Protein AF-A0A9Q1HKW4-F1 (afdb_monomer)

Structure (mmCIF, N/CA/C/O backbone):
data_AF-A0A9Q1HKW4-F1
#
_entry.id   AF-A0A9Q1HKW4-F1
#
loop_
_atom_site.group_PDB
_atom_site.id
_atom_site.type_symbol
_atom_site.label_atom_id
_atom_site.label_alt_id
_atom_site.label_comp_id
_atom_site.label_asym_id
_atom_site.label_entity_id
_atom_site.label_seq_id
_atom_site.pdbx_PDB_ins_code
_atom_site.Cartn_x
_atom_site.Cartn_y
_atom_site.Cartn_z
_atom_site.occupancy
_atom_site.B_iso_or_equiv
_atom_site.auth_seq_id
_atom_site.auth_comp_id
_atom_site.auth_asym_id
_atom_site.auth_atom_id
_atom_site.pdbx_PDB_model_num
ATOM 1 N N . MET A 1 1 ? -27.063 9.900 2.166 1.00 33.84 1 MET A N 1
ATOM 2 C CA . MET A 1 1 ? -25.990 8.944 1.810 1.00 33.84 1 MET A CA 1
ATOM 3 C C . MET A 1 1 ? -24.642 9.433 2.356 1.00 33.84 1 MET A C 1
ATOM 5 O O . MET A 1 1 ? -23.790 9.835 1.584 1.00 33.84 1 MET A O 1
ATOM 9 N N . VAL A 1 2 ? -24.449 9.474 3.686 1.00 35.69 2 VAL A N 1
ATOM 10 C CA . VAL A 1 2 ? -23.209 10.004 4.318 1.00 35.69 2 VAL A CA 1
ATOM 11 C C . VAL A 1 2 ? -22.825 9.166 5.552 1.00 35.69 2 VAL A C 1
ATOM 13 O O . VAL A 1 2 ? -22.590 9.700 6.627 1.00 35.69 2 VAL A O 1
ATOM 16 N N . ASN A 1 3 ? -22.833 7.832 5.435 1.00 37.25 3 ASN A N 1
ATOM 17 C CA . ASN A 1 3 ? -22.504 6.938 6.561 1.00 37.25 3 ASN A CA 1
ATOM 18 C C . ASN A 1 3 ? -21.417 5.889 6.267 1.00 37.25 3 ASN A C 1
ATOM 20 O O . ASN A 1 3 ? -20.944 5.272 7.212 1.00 37.25 3 ASN A O 1
ATOM 24 N N . HIS A 1 4 ? -20.961 5.704 5.022 1.00 42.22 4 HIS A N 1
ATOM 25 C CA . HIS A 1 4 ? -19.938 4.687 4.714 1.00 42.22 4 HIS A CA 1
ATOM 26 C C . HIS A 1 4 ? -18.487 5.121 4.978 1.00 42.22 4 HIS A C 1
ATOM 28 O O . HIS A 1 4 ? -17.628 4.273 5.145 1.00 42.22 4 HIS A O 1
ATOM 34 N N . VAL A 1 5 ? -18.194 6.417 5.128 1.00 48.12 5 VAL A N 1
ATOM 35 C CA . VAL A 1 5 ? -16.808 6.901 5.345 1.00 48.12 5 VAL A CA 1
ATOM 36 C C . VAL A 1 5 ? -16.386 6.852 6.830 1.00 48.12 5 VAL A C 1
ATOM 38 O O . VAL A 1 5 ? -15.308 7.304 7.204 1.00 48.12 5 VAL A O 1
ATOM 41 N N . ARG A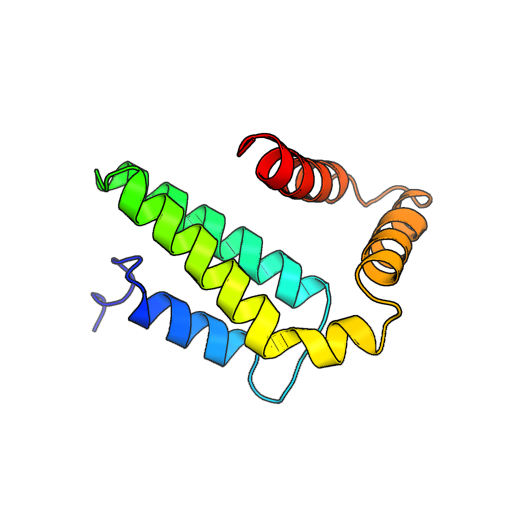 1 6 ? -17.234 6.340 7.735 1.00 55.06 6 ARG A N 1
ATOM 42 C CA . ARG A 1 6 ? -16.952 6.363 9.185 1.00 55.06 6 ARG A CA 1
ATOM 43 C C . ARG A 1 6 ? -16.119 5.186 9.688 1.00 55.06 6 ARG A C 1
ATOM 45 O O . ARG A 1 6 ? -15.609 5.272 10.808 1.00 55.06 6 ARG A O 1
ATOM 52 N N . GLN A 1 7 ? -15.962 4.138 8.889 1.00 61.94 7 GLN A N 1
ATOM 53 C CA . GLN A 1 7 ? -15.405 2.872 9.336 1.00 61.94 7 GLN A CA 1
ATOM 54 C C . GLN A 1 7 ? -14.159 2.525 8.515 1.00 61.94 7 GLN A C 1
ATOM 56 O O . GLN A 1 7 ? -14.169 2.573 7.291 1.00 61.94 7 GLN A O 1
ATOM 61 N N . CYS A 1 8 ? -13.060 2.225 9.205 1.00 73.25 8 CYS A N 1
ATOM 62 C CA . CYS A 1 8 ? -11.837 1.706 8.597 1.00 73.25 8 CYS A CA 1
ATOM 63 C C . CYS A 1 8 ? -11.876 0.173 8.615 1.00 73.25 8 CYS A C 1
ATOM 65 O O . CYS A 1 8 ? -11.031 -0.461 9.244 1.00 73.25 8 CYS A O 1
ATOM 67 N N . ASP A 1 9 ? -12.914 -0.403 8.006 1.00 82.44 9 ASP A N 1
ATOM 68 C CA . ASP A 1 9 ? -12.990 -1.843 7.757 1.00 82.44 9 ASP A CA 1
ATOM 69 C C . ASP A 1 9 ? -12.183 -2.241 6.514 1.00 82.44 9 ASP A C 1
ATOM 71 O O . ASP A 1 9 ? -11.800 -1.406 5.688 1.00 82.44 9 ASP A O 1
ATOM 75 N N . LYS A 1 10 ? -11.871 -3.535 6.424 1.00 84.69 10 LYS A N 1
ATOM 76 C CA . LYS A 1 10 ? -10.964 -4.090 5.419 1.00 84.69 10 LYS A CA 1
ATOM 77 C C . LYS A 1 10 ? -11.510 -3.895 4.006 1.00 84.69 10 LYS A C 1
ATOM 79 O O . LYS A 1 10 ? -10.748 -3.571 3.101 1.00 84.69 10 LYS A O 1
ATOM 84 N N . GLU A 1 11 ? -12.816 -4.050 3.823 1.00 88.88 11 GLU A N 1
ATOM 85 C CA . GLU A 1 11 ? -13.503 -3.944 2.539 1.00 88.88 11 GLU A CA 1
ATOM 86 C C . GLU A 1 11 ? -13.448 -2.515 1.991 1.00 88.88 11 GLU A C 1
ATOM 88 O O . GLU A 1 11 ? -13.065 -2.304 0.839 1.00 88.88 11 GLU A O 1
ATOM 93 N N . THR A 1 12 ? -13.757 -1.522 2.828 1.00 89.00 12 THR A N 1
ATOM 94 C CA . THR A 1 12 ? -13.704 -0.100 2.456 1.00 89.00 12 THR A CA 1
ATOM 95 C C . THR A 1 12 ? -12.279 0.331 2.122 1.00 89.00 12 THR A C 1
ATOM 97 O O . THR A 1 12 ? -12.044 1.076 1.164 1.00 89.00 12 THR A O 1
ATOM 100 N N . ILE A 1 13 ? -11.308 -0.163 2.891 1.00 90.12 13 ILE A N 1
ATOM 101 C CA . ILE A 1 13 ? -9.894 0.099 2.636 1.00 90.12 13 ILE A CA 1
ATOM 102 C C . ILE A 1 13 ? -9.479 -0.536 1.315 1.00 90.12 13 ILE A C 1
ATOM 104 O O . ILE A 1 13 ? -8.915 0.165 0.481 1.00 90.12 13 ILE A O 1
ATOM 108 N N . LYS A 1 14 ? -9.812 -1.809 1.077 1.00 92.06 14 LYS A N 1
ATOM 109 C CA . LYS A 1 14 ? -9.505 -2.480 -0.188 1.00 92.06 14 LYS A CA 1
ATOM 110 C C . LYS A 1 14 ? -10.087 -1.721 -1.379 1.00 92.06 14 LYS A C 1
ATOM 112 O O . LYS A 1 14 ? -9.347 -1.442 -2.309 1.00 92.06 14 LYS A O 1
ATOM 117 N N . ALA A 1 15 ? -11.362 -1.335 -1.332 1.00 91.25 15 ALA A N 1
ATOM 118 C CA . ALA A 1 15 ? -11.996 -0.588 -2.419 1.00 91.25 15 ALA A CA 1
ATOM 119 C C . ALA A 1 15 ? -11.299 0.759 -2.684 1.00 91.25 15 ALA A C 1
ATOM 121 O O . ALA A 1 15 ? -11.141 1.170 -3.831 1.00 91.25 15 ALA A O 1
ATOM 122 N N . THR A 1 16 ? -10.839 1.432 -1.624 1.00 91.56 16 THR A N 1
ATOM 123 C CA . THR A 1 16 ? -10.061 2.673 -1.752 1.00 91.56 16 THR A CA 1
ATOM 124 C C . THR A 1 16 ? -8.707 2.413 -2.411 1.00 91.56 16 THR A C 1
ATOM 126 O O . THR A 1 16 ? -8.307 3.168 -3.293 1.00 91.56 16 THR A O 1
ATOM 129 N N . LEU A 1 17 ? -8.009 1.346 -2.011 1.00 91.81 17 LEU A N 1
ATOM 130 C CA . LEU A 1 17 ? -6.740 0.964 -2.628 1.00 91.81 17 LEU A CA 1
ATOM 131 C C . LEU A 1 17 ? -6.939 0.553 -4.092 1.00 91.81 17 LEU A C 1
ATOM 133 O O . LEU A 1 17 ? -6.197 1.022 -4.945 1.00 91.81 17 LEU A O 1
ATOM 137 N N . ASP A 1 18 ? -7.961 -0.242 -4.409 1.00 92.44 18 ASP A N 1
ATOM 138 C CA . ASP A 1 18 ? -8.277 -0.638 -5.785 1.00 92.44 18 ASP A CA 1
ATOM 139 C C . ASP A 1 18 ? -8.449 0.607 -6.679 1.00 92.44 18 ASP A C 1
ATOM 141 O O . ASP A 1 18 ? -7.863 0.663 -7.757 1.00 92.44 18 ASP A O 1
ATOM 145 N N . ALA A 1 19 ? -9.152 1.639 -6.192 1.00 90.69 19 ALA A N 1
ATOM 146 C CA . ALA A 1 19 ? -9.317 2.914 -6.895 1.00 90.69 19 ALA A CA 1
ATOM 147 C C . ALA A 1 19 ? -8.010 3.724 -7.018 1.00 90.69 19 ALA A C 1
ATOM 149 O O . ALA A 1 19 ? -7.776 4.385 -8.025 1.00 90.69 19 ALA A O 1
ATOM 150 N N . MET A 1 20 ? -7.123 3.679 -6.017 1.00 89.44 20 MET A N 1
ATOM 151 C CA . MET A 1 20 ? -5.814 4.350 -6.089 1.00 89.44 20 MET A CA 1
ATOM 152 C C . MET A 1 20 ? -4.888 3.748 -7.153 1.00 89.44 20 MET A C 1
ATOM 154 O O . MET A 1 20 ? -4.020 4.452 -7.666 1.00 89.44 20 MET A O 1
ATOM 158 N N . PHE A 1 21 ? -5.060 2.461 -7.454 1.00 89.44 21 PHE A N 1
ATOM 159 C CA . PHE A 1 21 ? -4.277 1.714 -8.441 1.00 89.44 21 PHE A CA 1
ATOM 160 C C . PHE A 1 21 ? -5.086 1.393 -9.711 1.00 89.44 21 PHE A C 1
ATOM 162 O O . PHE A 1 21 ? -4.708 0.503 -10.485 1.00 89.44 21 PHE A O 1
ATOM 169 N N . GLU A 1 22 ? -6.198 2.099 -9.924 1.00 85.94 22 GLU A N 1
ATOM 170 C CA . GLU A 1 22 ? -6.981 2.024 -11.154 1.00 85.94 22 GLU A CA 1
ATOM 171 C C . GLU A 1 22 ? -6.115 2.463 -12.352 1.00 85.94 22 GLU A C 1
ATOM 173 O O . GLU A 1 22 ? -5.131 3.195 -12.207 1.00 85.94 22 GLU A O 1
ATOM 178 N N . ASP A 1 23 ? -6.404 1.918 -13.534 1.00 81.38 23 ASP A N 1
ATOM 179 C CA . ASP A 1 23 ? -5.657 2.152 -14.782 1.00 81.38 23 ASP A CA 1
ATOM 180 C C . ASP A 1 23 ? -4.164 1.762 -14.774 1.00 81.38 23 ASP A C 1
ATOM 182 O O . ASP A 1 23 ? -3.424 2.076 -15.707 1.00 81.38 23 ASP A O 1
ATOM 186 N N . GLY A 1 24 ? -3.694 1.042 -13.747 1.00 76.38 24 GLY A N 1
ATOM 187 C CA . GLY A 1 24 ? -2.290 0.628 -13.653 1.00 76.38 24 GLY A CA 1
ATOM 188 C C . GLY A 1 24 ? -1.335 1.796 -13.398 1.00 76.38 24 GLY A C 1
ATOM 189 O O . GLY A 1 24 ? -0.153 1.728 -13.747 1.00 76.38 24 GLY A O 1
ATOM 190 N N . LEU A 1 25 ? -1.835 2.876 -12.792 1.00 81.19 25 LEU A N 1
ATOM 191 C CA . LEU A 1 25 ? -1.030 4.021 -12.382 1.00 81.19 25 LEU A CA 1
ATOM 192 C C . LEU A 1 25 ? -0.176 3.658 -11.162 1.00 81.19 25 LEU A C 1
ATOM 194 O O . LEU A 1 25 ? -0.511 3.942 -10.016 1.00 81.19 25 LEU A O 1
ATOM 198 N N . TYR A 1 26 ? 0.969 3.032 -11.415 1.00 90.38 26 TYR A N 1
ATOM 199 C CA . TYR A 1 26 ? 1.949 2.719 -10.383 1.00 90.38 26 TYR A CA 1
ATOM 200 C C . TYR A 1 26 ? 3.018 3.808 -10.305 1.00 90.38 26 TYR A C 1
ATOM 202 O O . TYR A 1 26 ? 3.681 4.158 -11.284 1.00 90.38 26 TYR A O 1
ATOM 210 N N . SER A 1 27 ? 3.200 4.355 -9.107 1.00 90.44 27 SER A N 1
ATOM 211 C CA . SER A 1 27 ? 4.300 5.261 -8.795 1.00 90.44 27 SER A CA 1
ATOM 212 C C . SER A 1 27 ? 4.696 5.117 -7.336 1.00 90.44 27 SER A C 1
ATOM 214 O O . SER A 1 27 ? 3.864 4.801 -6.481 1.00 90.44 27 SER A O 1
ATOM 216 N N . TRP A 1 28 ? 5.947 5.451 -7.021 1.00 90.69 28 TRP A N 1
ATOM 217 C CA . TRP A 1 28 ? 6.385 5.489 -5.631 1.00 90.69 28 TRP A CA 1
ATOM 218 C C . TRP A 1 28 ? 5.549 6.447 -4.779 1.00 90.69 28 TRP A C 1
ATOM 220 O O . TRP A 1 28 ? 5.329 6.185 -3.602 1.00 90.69 28 TRP A O 1
ATOM 230 N N . GLY A 1 29 ? 5.037 7.532 -5.371 1.00 89.88 29 GLY A N 1
ATOM 231 C CA . GLY A 1 29 ? 4.128 8.453 -4.693 1.00 89.88 29 GLY A CA 1
ATOM 232 C C . GLY A 1 29 ? 2.834 7.772 -4.244 1.00 89.88 29 GLY A C 1
ATOM 233 O O . GLY A 1 29 ? 2.435 7.938 -3.096 1.00 89.88 29 GLY A O 1
ATOM 234 N N . ILE A 1 30 ? 2.212 6.963 -5.105 1.00 90.88 30 ILE A N 1
ATOM 235 C CA . ILE A 1 30 ? 0.968 6.239 -4.787 1.00 90.88 30 ILE A CA 1
ATOM 236 C C . ILE A 1 30 ? 1.222 5.129 -3.754 1.00 90.88 30 ILE A C 1
ATOM 238 O O . ILE A 1 30 ? 0.440 4.978 -2.813 1.00 90.88 30 ILE A O 1
ATOM 242 N N . ILE A 1 31 ? 2.351 4.418 -3.854 1.00 92.25 31 ILE A N 1
ATOM 243 C CA . ILE A 1 31 ? 2.766 3.418 -2.854 1.00 92.25 31 ILE A CA 1
ATOM 244 C C . ILE A 1 31 ? 2.976 4.083 -1.481 1.00 92.25 31 ILE A C 1
ATOM 246 O O . ILE A 1 31 ? 2.456 3.612 -0.473 1.00 92.25 31 ILE A O 1
ATOM 250 N N . VAL A 1 32 ? 3.655 5.232 -1.415 1.00 90.75 32 VAL A N 1
ATOM 251 C CA . VAL A 1 32 ? 3.813 5.987 -0.157 1.00 90.75 32 VAL A CA 1
ATOM 252 C C . VAL A 1 32 ? 2.466 6.484 0.370 1.00 90.75 32 VAL A C 1
ATOM 254 O O . VAL A 1 32 ? 2.181 6.342 1.560 1.00 90.75 32 VAL A O 1
ATOM 257 N N . MET A 1 33 ? 1.617 7.041 -0.498 1.00 89.88 33 MET A N 1
ATOM 258 C CA . MET A 1 33 ? 0.278 7.501 -0.121 1.00 89.88 33 MET A CA 1
ATOM 259 C C . MET A 1 33 ? -0.581 6.368 0.440 1.00 89.88 33 MET A C 1
ATOM 261 O O . MET A 1 33 ? -1.337 6.607 1.379 1.00 89.88 33 MET A O 1
ATOM 265 N N . THR A 1 34 ? -0.411 5.143 -0.060 1.00 91.44 34 THR A N 1
ATOM 266 C CA . THR A 1 34 ? -1.059 3.938 0.469 1.00 91.44 34 THR A CA 1
ATOM 267 C C . THR A 1 34 ? -0.684 3.725 1.937 1.00 91.44 34 THR A C 1
ATOM 269 O O . THR A 1 34 ? -1.562 3.717 2.799 1.00 91.44 34 THR A O 1
ATOM 272 N N . TYR A 1 35 ? 0.608 3.684 2.280 1.00 90.62 35 TYR A N 1
ATOM 273 C CA . TYR A 1 35 ? 1.033 3.538 3.681 1.00 90.62 35 TYR A CA 1
ATOM 274 C C . TYR A 1 35 ? 0.595 4.712 4.575 1.00 90.62 35 TYR A C 1
ATOM 276 O O . TYR A 1 35 ? 0.217 4.513 5.733 1.00 90.62 35 TYR A O 1
ATOM 284 N N . VAL A 1 36 ? 0.597 5.944 4.053 1.00 89.50 36 VAL A N 1
ATOM 285 C CA . VAL A 1 36 ? 0.110 7.128 4.785 1.00 89.50 36 VAL A CA 1
ATOM 286 C C . VAL A 1 36 ? -1.391 7.030 5.068 1.00 89.50 36 VAL A C 1
ATOM 288 O O . VAL A 1 36 ? -1.822 7.318 6.189 1.00 89.50 36 VAL A O 1
ATOM 291 N N . PHE A 1 37 ? -2.181 6.610 4.081 1.00 89.25 37 PHE A N 1
ATOM 292 C CA . PHE A 1 37 ? -3.616 6.393 4.221 1.00 89.25 37 PHE A CA 1
ATOM 293 C C . PHE A 1 37 ? -3.905 5.325 5.279 1.00 89.25 37 PHE A C 1
ATOM 295 O O . PHE A 1 37 ? -4.649 5.585 6.225 1.00 89.25 37 PHE A O 1
ATOM 302 N N . ILE A 1 38 ? -3.222 4.180 5.217 1.00 90.38 38 ILE A N 1
ATOM 303 C CA . ILE A 1 38 ? -3.400 3.108 6.202 1.00 90.38 38 ILE A CA 1
ATOM 304 C C . ILE A 1 38 ? -3.008 3.543 7.609 1.00 90.38 38 ILE A C 1
ATOM 306 O O . ILE A 1 38 ? -3.710 3.224 8.567 1.00 90.38 38 ILE A O 1
ATOM 310 N N . ARG A 1 39 ? -1.957 4.352 7.765 1.00 89.00 39 ARG A N 1
ATOM 311 C CA . ARG A 1 39 ? -1.622 4.944 9.066 1.00 89.00 39 ARG A CA 1
ATOM 312 C C . ARG A 1 39 ? -2.766 5.802 9.615 1.00 89.00 39 ARG A C 1
ATOM 314 O O . ARG A 1 39 ? -3.032 5.756 10.818 1.00 89.00 39 ARG A O 1
ATOM 321 N N . LYS A 1 40 ? -3.443 6.584 8.767 1.00 89.88 40 LYS A N 1
ATOM 322 C CA . LYS A 1 40 ? -4.619 7.373 9.174 1.00 89.88 40 LYS A CA 1
ATOM 323 C C . LYS A 1 40 ? -5.792 6.474 9.558 1.00 89.88 40 LYS A C 1
ATOM 325 O O . LYS A 1 40 ? -6.426 6.743 10.577 1.00 89.88 40 LYS A O 1
ATOM 330 N N . CYS A 1 41 ? -6.020 5.389 8.822 1.00 88.38 41 CYS A N 1
ATOM 331 C CA . CYS A 1 41 ? -7.018 4.381 9.171 1.00 88.38 41 CYS A CA 1
ATOM 332 C C . CYS A 1 41 ? -6.714 3.714 10.519 1.00 88.38 41 CYS A C 1
ATOM 334 O O . CYS A 1 41 ? -7.572 3.674 11.395 1.00 88.38 41 CYS A O 1
ATOM 336 N N . ALA A 1 42 ? -5.474 3.280 10.740 1.00 87.44 42 ALA A N 1
ATOM 337 C CA . ALA A 1 42 ? -5.027 2.694 11.999 1.00 87.44 42 ALA A CA 1
ATOM 338 C C . ALA A 1 42 ? -5.192 3.663 13.182 1.00 87.44 42 ALA A C 1
ATOM 340 O O . ALA A 1 42 ? -5.664 3.267 14.248 1.00 87.44 42 ALA A O 1
ATOM 341 N N . GLN A 1 43 ? -4.842 4.941 13.000 1.00 87.12 43 GLN A N 1
ATOM 342 C CA . GLN A 1 43 ? -5.053 5.974 14.016 1.00 87.12 43 GLN A CA 1
ATOM 343 C C . GLN A 1 43 ? -6.546 6.132 14.343 1.00 87.12 43 GLN A C 1
ATOM 345 O O . GLN A 1 43 ? -6.922 6.127 15.513 1.00 87.12 43 GLN A O 1
ATOM 350 N N . ARG A 1 44 ? -7.399 6.210 13.317 1.00 86.56 44 ARG A N 1
ATOM 351 C CA . ARG A 1 44 ? -8.855 6.305 13.472 1.00 86.56 44 ARG A CA 1
ATOM 352 C C . ARG A 1 44 ? -9.426 5.094 14.216 1.00 86.56 44 ARG A C 1
ATOM 354 O O . ARG A 1 44 ? -10.238 5.266 15.118 1.00 86.56 44 ARG A O 1
ATOM 361 N N . SER A 1 45 ? -8.982 3.885 13.876 1.00 86.25 45 SER A N 1
ATOM 362 C CA . SER A 1 45 ? -9.395 2.646 14.543 1.00 86.25 45 SER A CA 1
ATOM 363 C C . SER A 1 45 ? -9.015 2.645 16.026 1.00 86.25 45 SER A C 1
ATOM 365 O O . SER A 1 45 ? -9.841 2.279 16.861 1.00 86.25 45 SER A O 1
ATOM 367 N N . ARG A 1 46 ? -7.818 3.138 16.381 1.00 86.44 46 ARG A N 1
ATOM 368 C CA . ARG A 1 46 ? -7.406 3.326 17.788 1.00 86.44 46 ARG A CA 1
ATOM 369 C C . ARG A 1 46 ? -8.322 4.292 18.533 1.00 86.44 46 ARG A C 1
ATOM 371 O O . ARG A 1 46 ? -8.764 3.984 19.632 1.00 86.44 46 ARG A O 1
ATOM 378 N N . GLU A 1 47 ? -8.633 5.439 17.931 1.00 88.19 47 GLU A N 1
ATOM 379 C CA . GLU A 1 47 ? -9.547 6.439 18.509 1.00 88.19 47 GLU A CA 1
ATOM 380 C C . GLU A 1 47 ? -10.969 5.885 18.714 1.00 88.19 47 GLU A C 1
ATOM 382 O O . GLU A 1 47 ? -11.691 6.343 19.595 1.00 88.19 47 GLU A O 1
ATOM 387 N N . GLN A 1 48 ? -11.367 4.885 17.921 1.00 86.94 48 GLN A N 1
ATOM 388 C CA . GLN A 1 48 ? -12.641 4.168 18.041 1.00 86.94 48 GLN A CA 1
ATOM 389 C C . GLN A 1 48 ? -12.589 2.982 19.021 1.00 86.94 48 GLN A C 1
ATOM 391 O O . GLN A 1 48 ? -13.571 2.251 19.141 1.00 86.94 48 GLN A O 1
ATOM 396 N N . GLY A 1 49 ? -11.465 2.773 19.716 1.00 88.12 49 GLY A N 1
ATOM 397 C CA . GLY A 1 49 ? -11.306 1.704 20.701 1.00 88.12 49 GLY A CA 1
ATOM 398 C C . GLY A 1 49 ? -11.090 0.313 20.101 1.00 88.12 49 GLY A C 1
ATOM 399 O O . GLY A 1 49 ? -11.333 -0.679 20.784 1.00 88.12 49 GLY A O 1
ATOM 400 N N . LYS A 1 50 ? -10.657 0.215 18.836 1.00 86.81 50 LYS A N 1
ATOM 401 C CA . LYS A 1 50 ? -10.227 -1.065 18.258 1.00 86.81 50 LYS A CA 1
ATOM 402 C C . LYS A 1 50 ? -8.959 -1.556 18.951 1.00 86.81 50 LYS A C 1
ATOM 404 O O . LYS A 1 50 ? -8.096 -0.763 19.333 1.00 86.81 50 LYS A O 1
ATOM 409 N N . ASP A 1 51 ? -8.866 -2.868 19.105 1.00 88.12 51 ASP A N 1
ATOM 410 C CA . ASP A 1 51 ? -7.739 -3.524 19.743 1.00 88.12 51 ASP A CA 1
ATOM 411 C C . ASP A 1 51 ? -6.493 -3.525 18.847 1.00 88.12 51 ASP A C 1
ATOM 413 O O . ASP A 1 51 ? -6.539 -3.252 17.643 1.00 88.12 51 ASP A O 1
ATOM 417 N N . LYS A 1 52 ? -5.346 -3.804 19.472 1.00 88.25 52 LYS A N 1
ATOM 418 C CA . LYS A 1 52 ? -4.037 -3.809 18.810 1.00 88.25 52 LYS A CA 1
ATOM 419 C C . LYS A 1 52 ? -3.987 -4.816 17.660 1.00 88.25 52 LYS A C 1
ATOM 421 O O . LYS A 1 52 ? -3.437 -4.480 16.617 1.00 88.25 52 LYS A O 1
ATOM 426 N N . ASP A 1 53 ? -4.608 -5.980 17.837 1.00 88.69 53 ASP A N 1
ATOM 427 C CA . ASP A 1 53 ? -4.640 -7.056 16.846 1.00 88.69 53 ASP A CA 1
ATOM 428 C C . ASP A 1 53 ? -5.351 -6.616 15.559 1.00 88.69 53 ASP A C 1
ATOM 430 O O . ASP A 1 53 ? -4.780 -6.719 14.478 1.00 88.69 53 ASP A O 1
ATOM 434 N N . THR A 1 54 ? -6.519 -5.965 15.657 1.00 84.31 54 THR A N 1
ATOM 435 C CA . THR A 1 54 ? -7.200 -5.385 14.481 1.00 84.31 54 THR A CA 1
ATOM 436 C C . THR A 1 54 ? -6.300 -4.405 13.713 1.00 84.31 54 THR A C 1
ATOM 438 O O . THR A 1 54 ? -6.340 -4.325 12.485 1.00 84.31 54 THR A O 1
ATOM 441 N N . ILE A 1 55 ? -5.486 -3.622 14.423 1.00 87.25 55 ILE A N 1
ATOM 442 C CA . ILE A 1 55 ? -4.584 -2.643 13.802 1.00 87.25 55 ILE A CA 1
ATOM 443 C C . ILE A 1 55 ? -3.382 -3.332 13.144 1.00 87.25 55 ILE A C 1
ATOM 445 O O . ILE A 1 55 ? -2.923 -2.877 12.096 1.00 87.25 55 ILE A O 1
ATOM 449 N N . GLU A 1 56 ? -2.879 -4.412 13.736 1.00 87.75 56 GLU A N 1
ATOM 450 C CA . GLU A 1 56 ? -1.808 -5.235 13.168 1.00 87.75 56 GLU A CA 1
ATOM 451 C C . GLU A 1 56 ? -2.286 -5.973 11.915 1.00 87.75 56 GLU A C 1
ATOM 453 O O . GLU A 1 56 ? -1.622 -5.893 10.883 1.00 87.75 56 GLU A O 1
ATOM 458 N N . GLN A 1 57 ? -3.489 -6.554 11.941 1.00 88.12 57 GLN A N 1
ATOM 459 C CA . GLN A 1 57 ? -4.125 -7.154 10.764 1.00 88.12 57 GLN A CA 1
ATOM 460 C C . GLN A 1 57 ? -4.282 -6.151 9.615 1.00 88.12 57 GLN A C 1
ATOM 462 O O . GLN A 1 57 ? -4.142 -6.510 8.447 1.00 88.12 57 GLN A O 1
ATOM 467 N N . LEU A 1 58 ? -4.543 -4.877 9.925 1.00 87.31 58 LEU A N 1
ATOM 468 C CA . LEU A 1 58 ? -4.621 -3.833 8.908 1.00 87.31 58 LEU A CA 1
ATOM 469 C C . LEU A 1 58 ? -3.250 -3.522 8.280 1.00 87.31 58 LEU A C 1
ATOM 471 O O . LEU A 1 58 ? -3.157 -3.312 7.070 1.00 87.31 58 LEU A O 1
ATOM 475 N N . ALA A 1 59 ? -2.192 -3.483 9.092 1.00 86.75 59 ALA A N 1
ATOM 476 C CA . ALA A 1 59 ? -0.828 -3.293 8.602 1.00 86.75 59 ALA A CA 1
ATOM 477 C C . ALA A 1 59 ? -0.366 -4.483 7.745 1.00 86.75 59 ALA A C 1
ATOM 479 O O . ALA A 1 59 ? 0.241 -4.284 6.695 1.00 86.75 59 ALA A O 1
ATOM 480 N N . GLN A 1 60 ? -0.704 -5.704 8.162 1.00 89.75 60 GLN A N 1
ATOM 481 C CA . GLN A 1 60 ? -0.448 -6.915 7.389 1.00 89.75 60 GLN A CA 1
ATOM 482 C C . GLN A 1 60 ? -1.193 -6.881 6.052 1.00 89.75 60 GLN A C 1
ATOM 484 O O . GLN A 1 60 ? -0.572 -7.039 5.005 1.00 89.75 60 GLN A O 1
ATOM 489 N N . PHE A 1 61 ? -2.493 -6.577 6.075 1.00 91.88 61 PHE A N 1
ATOM 490 C CA . PHE A 1 61 ? -3.313 -6.499 4.869 1.00 91.88 61 PHE A CA 1
ATOM 491 C C . PHE A 1 61 ? -2.744 -5.532 3.822 1.00 91.88 61 PHE A C 1
ATOM 493 O O . PHE A 1 61 ? -2.732 -5.857 2.639 1.00 91.88 61 PHE A O 1
ATOM 500 N N . VAL A 1 62 ? -2.263 -4.348 4.222 1.00 91.25 62 VAL A N 1
ATOM 501 C CA . VAL A 1 62 ? -1.661 -3.425 3.245 1.00 91.25 62 VAL A CA 1
ATOM 502 C C . VAL A 1 62 ? -0.317 -3.924 2.723 1.00 91.25 62 VAL A C 1
ATOM 504 O O . VAL A 1 62 ? -0.007 -3.687 1.558 1.00 91.25 62 VAL A O 1
ATOM 507 N N . GLY A 1 63 ? 0.473 -4.606 3.557 1.00 89.81 63 GLY A N 1
ATOM 508 C CA . GLY A 1 63 ? 1.718 -5.238 3.127 1.00 89.81 63 GLY A CA 1
ATOM 509 C C . GLY A 1 63 ? 1.458 -6.245 2.013 1.00 89.81 63 GLY A C 1
ATOM 510 O O . GLY A 1 63 ? 2.008 -6.092 0.926 1.00 89.81 63 GLY A O 1
ATOM 511 N N . GLU A 1 64 ? 0.535 -7.176 2.260 1.00 92.44 64 GLU A N 1
ATOM 512 C CA . GLU A 1 64 ? 0.088 -8.184 1.290 1.00 92.44 64 GLU A CA 1
ATOM 513 C C . GLU A 1 64 ? -0.493 -7.532 0.028 1.00 92.44 64 GLU A C 1
ATOM 515 O O . GLU A 1 64 ? -0.145 -7.906 -1.084 1.00 92.44 64 GLU A O 1
ATOM 520 N N . TYR A 1 65 ? -1.316 -6.487 0.171 1.00 92.56 65 TYR A N 1
ATOM 521 C CA . TYR A 1 65 ? -1.884 -5.784 -0.982 1.00 92.56 65 TYR A CA 1
ATOM 522 C C . TYR A 1 65 ? -0.802 -5.160 -1.878 1.00 92.56 65 TYR A C 1
ATOM 524 O O . TYR A 1 65 ? -0.879 -5.247 -3.104 1.00 92.56 65 TYR A O 1
ATOM 532 N N . VAL A 1 66 ? 0.197 -4.493 -1.288 1.00 92.31 66 VAL A N 1
ATOM 533 C CA . VAL A 1 66 ? 1.296 -3.879 -2.051 1.00 92.31 66 VAL A CA 1
ATOM 534 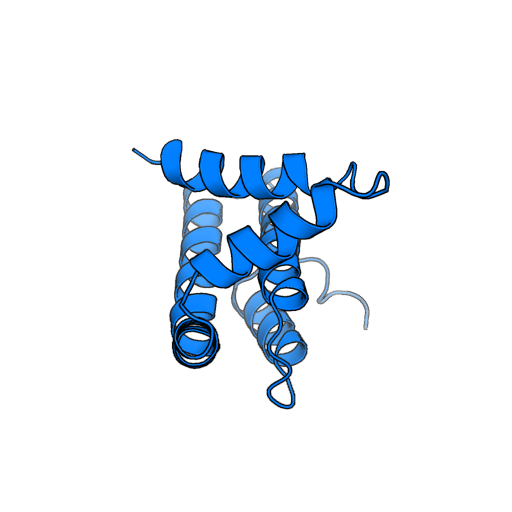C C . VAL A 1 66 ? 2.180 -4.954 -2.678 1.00 92.31 66 VAL A C 1
ATOM 536 O O . VAL A 1 66 ? 2.584 -4.789 -3.827 1.00 92.31 66 VAL A O 1
ATOM 539 N N . GLU A 1 67 ? 2.447 -6.049 -1.971 1.00 90.12 67 GLU A N 1
ATOM 540 C CA . GLU A 1 67 ? 3.169 -7.201 -2.511 1.00 90.12 67 GLU A CA 1
ATOM 541 C C . GLU A 1 67 ? 2.428 -7.788 -3.723 1.00 90.12 67 GLU A C 1
ATOM 543 O O . GLU A 1 67 ? 2.965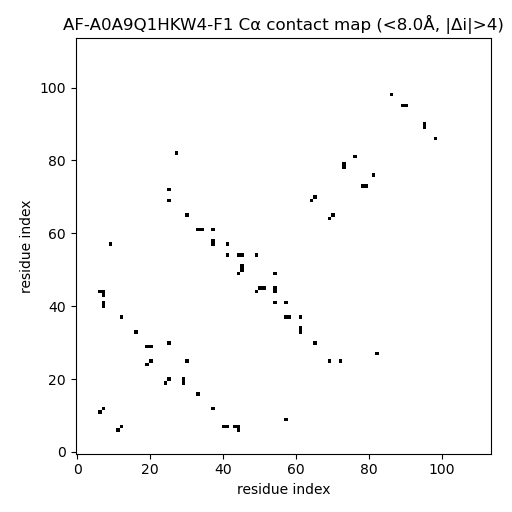 -7.794 -4.830 1.00 90.12 67 GLU A O 1
ATOM 548 N N . ASP A 1 68 ? 1.158 -8.151 -3.582 1.00 92.12 68 ASP A N 1
ATOM 549 C CA . ASP A 1 68 ? 0.375 -8.756 -4.664 1.00 92.12 68 ASP A CA 1
ATOM 550 C C . ASP A 1 68 ? 0.217 -7.821 -5.870 1.00 92.12 68 ASP A C 1
ATOM 552 O O . ASP A 1 68 ? 0.270 -8.247 -7.027 1.00 92.12 68 ASP A O 1
ATOM 556 N N . ARG A 1 69 ? -0.008 -6.526 -5.617 1.00 90.81 69 ARG A N 1
ATOM 557 C CA . ARG A 1 69 ? -0.399 -5.575 -6.664 1.00 90.81 69 ARG A CA 1
ATOM 558 C C . ARG A 1 69 ? 0.776 -4.838 -7.296 1.00 90.81 69 ARG A C 1
ATOM 560 O O . ARG A 1 69 ? 0.695 -4.489 -8.472 1.00 90.81 69 ARG A O 1
ATOM 567 N N . CYS A 1 70 ? 1.837 -4.565 -6.539 1.00 91.81 70 CYS A N 1
ATOM 568 C CA . CYS A 1 70 ? 2.924 -3.680 -6.967 1.00 91.81 70 CYS A CA 1
ATOM 569 C C . CYS A 1 70 ? 4.257 -4.401 -7.202 1.00 91.81 70 CYS A C 1
ATOM 571 O O . CYS A 1 70 ? 5.138 -3.776 -7.790 1.00 91.81 70 CYS A O 1
ATOM 573 N N . THR A 1 71 ? 4.429 -5.671 -6.803 1.00 91.38 71 THR A N 1
ATOM 574 C CA . THR A 1 71 ? 5.729 -6.372 -6.905 1.00 91.38 71 THR A CA 1
ATOM 575 C C . THR A 1 71 ? 6.318 -6.317 -8.308 1.00 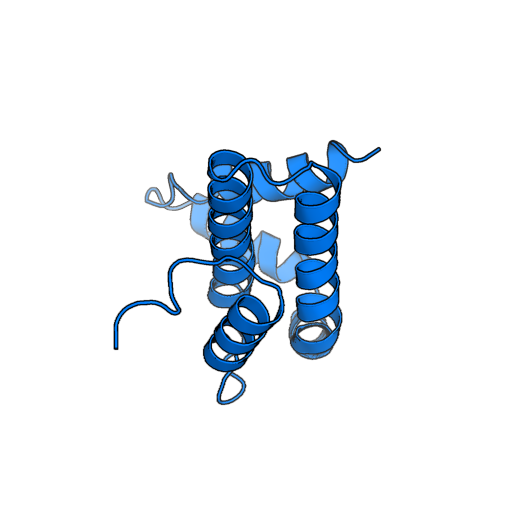91.38 71 THR A C 1
ATOM 577 O O . THR A 1 71 ? 7.450 -5.871 -8.468 1.00 91.38 71 THR A O 1
ATOM 580 N N . GLN A 1 72 ? 5.536 -6.638 -9.343 1.00 93.00 72 GLN A N 1
ATOM 581 C CA . GLN A 1 72 ? 6.029 -6.597 -10.723 1.00 93.00 72 GLN A CA 1
ATOM 582 C C . GLN A 1 72 ? 6.542 -5.201 -11.119 1.00 93.00 72 GLN A C 1
ATOM 584 O O . GLN A 1 72 ? 7.574 -5.074 -11.775 1.00 93.00 72 GLN A O 1
ATOM 589 N N . TRP A 1 73 ? 5.832 -4.141 -10.725 1.00 93.88 73 TRP A N 1
ATOM 590 C CA . TRP A 1 73 ? 6.245 -2.769 -11.021 1.00 93.88 73 TRP A CA 1
ATOM 591 C C . TRP A 1 73 ? 7.487 -2.353 -10.220 1.00 93.88 73 TRP A C 1
ATOM 593 O O . TRP A 1 73 ? 8.355 -1.660 -10.746 1.00 93.88 73 TRP A O 1
ATOM 603 N N . ILE A 1 74 ? 7.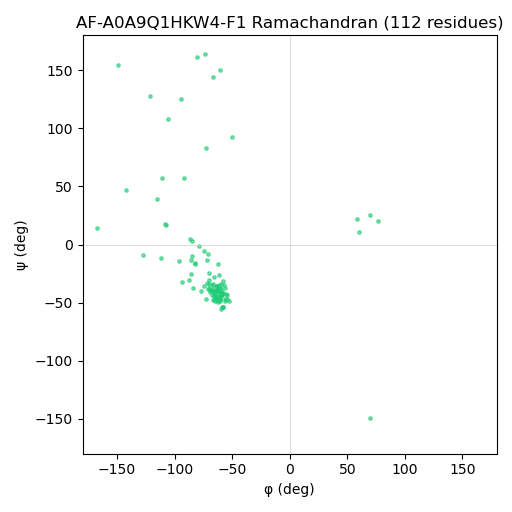586 -2.789 -8.961 1.00 92.12 74 ILE A N 1
ATOM 604 C CA . ILE A 1 74 ? 8.739 -2.542 -8.086 1.00 92.12 74 ILE A CA 1
ATOM 605 C C . ILE A 1 74 ? 9.992 -3.215 -8.662 1.00 92.12 74 ILE A C 1
ATOM 607 O O . ILE A 1 74 ? 11.032 -2.574 -8.795 1.00 92.12 74 ILE A O 1
ATOM 611 N N . GLU A 1 75 ? 9.895 -4.480 -9.067 1.00 92.62 75 GLU A N 1
ATOM 612 C CA . GLU A 1 75 ? 11.010 -5.240 -9.645 1.00 92.62 75 GLU A CA 1
ATOM 613 C C . GLU A 1 75 ? 11.506 -4.647 -10.970 1.00 92.62 75 GLU A C 1
ATOM 615 O O . GLU A 1 75 ? 12.711 -4.601 -11.215 1.00 92.62 75 GLU A O 1
ATOM 620 N N . GLN A 1 76 ? 10.603 -4.106 -11.796 1.00 94.12 76 GLN A N 1
ATOM 621 C CA . GLN A 1 76 ? 10.964 -3.392 -13.029 1.00 94.12 76 GLN A CA 1
ATOM 622 C C . GLN A 1 76 ? 11.812 -2.136 -12.787 1.00 94.12 76 GLN A C 1
ATOM 624 O O . GLN A 1 76 ? 12.422 -1.618 -13.722 1.00 94.12 76 GLN A O 1
ATOM 629 N N . ARG A 1 77 ? 11.850 -1.635 -11.550 1.00 91.00 77 ARG A N 1
ATOM 630 C CA . ARG A 1 77 ? 12.564 -0.422 -11.151 1.00 91.00 77 ARG A CA 1
ATOM 631 C C . ARG A 1 77 ? 13.698 -0.732 -10.184 1.00 91.00 77 ARG A C 1
ATOM 633 O O . ARG A 1 77 ? 13.888 0.003 -9.236 1.00 91.00 77 ARG A O 1
ATOM 640 N N . GLU A 1 78 ? 14.430 -1.827 -10.372 1.00 92.12 78 GLU A N 1
ATOM 641 C CA . GLU A 1 78 ? 15.547 -2.193 -9.476 1.00 92.12 78 GLU A CA 1
ATOM 642 C C . GLU A 1 78 ? 15.113 -2.358 -8.000 1.00 92.12 78 GLU A C 1
ATOM 644 O O . GLU A 1 78 ? 15.915 -2.251 -7.073 1.00 92.12 78 GLU A O 1
ATOM 649 N N . GLY A 1 79 ? 13.825 -2.614 -7.758 1.00 90.69 79 GLY A N 1
ATOM 650 C CA . GLY A 1 79 ? 13.280 -2.777 -6.421 1.00 90.69 79 GLY A CA 1
ATOM 651 C C . GLY A 1 79 ? 13.237 -1.481 -5.604 1.00 90.69 79 GLY A C 1
ATOM 652 O O . GLY A 1 79 ? 13.070 -0.370 -6.106 1.00 90.69 79 GLY A O 1
ATOM 653 N N . TRP A 1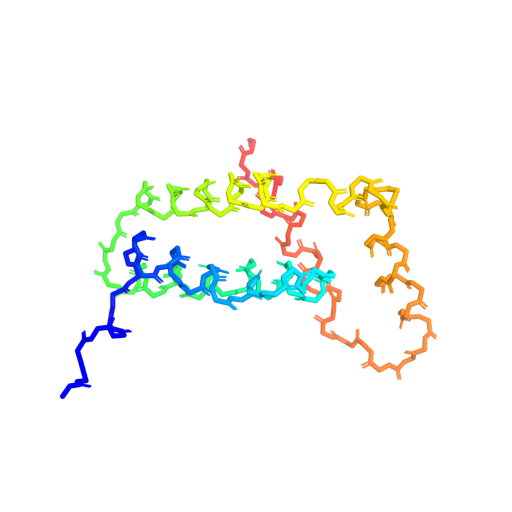 80 ? 13.376 -1.625 -4.287 1.00 89.88 80 TRP A N 1
ATOM 654 C CA . TRP A 1 80 ? 13.350 -0.502 -3.343 1.00 89.88 80 TRP A CA 1
ATOM 655 C C . TRP A 1 80 ? 14.601 0.394 -3.410 1.00 89.88 80 TRP A C 1
ATOM 657 O O . TRP A 1 80 ? 14.618 1.473 -2.807 1.00 89.88 80 TRP A O 1
ATOM 667 N N . ASP A 1 81 ? 15.630 0.004 -4.164 1.00 90.00 81 ASP A N 1
ATOM 668 C CA . ASP A 1 81 ? 16.814 0.838 -4.369 1.00 90.00 81 ASP A CA 1
ATOM 669 C C . ASP A 1 81 ? 16.498 2.055 -5.254 1.00 90.00 81 ASP A C 1
ATOM 671 O O . ASP A 1 81 ? 16.938 3.164 -4.933 1.00 90.00 81 ASP A O 1
ATOM 675 N N . ASP A 1 82 ? 15.661 1.922 -6.295 1.00 91.19 82 ASP A N 1
ATOM 676 C CA . ASP A 1 82 ? 15.173 3.077 -7.076 1.00 91.19 82 ASP A CA 1
ATOM 677 C C . ASP A 1 82 ? 14.321 4.017 -6.227 1.00 91.19 82 ASP A C 1
ATOM 679 O O . ASP A 1 82 ? 14.413 5.237 -6.379 1.00 91.19 82 ASP A O 1
ATOM 683 N N . PHE A 1 83 ? 13.532 3.482 -5.290 1.00 87.88 83 PHE A N 1
ATOM 684 C CA . PHE A 1 83 ? 12.811 4.309 -4.324 1.00 87.88 83 PHE A CA 1
ATOM 685 C C . PHE A 1 83 ? 13.792 5.170 -3.523 1.00 87.88 83 PHE A C 1
ATOM 687 O O . PHE A 1 83 ? 13.675 6.402 -3.501 1.00 87.88 83 PHE A O 1
ATOM 694 N N . CYS A 1 84 ? 14.796 4.539 -2.910 1.00 84.69 84 CYS A N 1
ATOM 695 C CA . CYS A 1 84 ? 15.818 5.241 -2.143 1.00 84.69 84 CYS A CA 1
ATOM 696 C C . CYS A 1 84 ? 16.513 6.300 -3.002 1.00 84.69 84 CYS A C 1
ATOM 698 O O . CYS A 1 84 ? 16.599 7.455 -2.596 1.00 84.69 84 CYS A O 1
ATOM 700 N N . GLN A 1 85 ? 16.929 5.966 -4.222 1.00 85.12 85 GLN A N 1
ATOM 701 C CA . GLN A 1 85 ? 17.573 6.920 -5.122 1.00 85.12 85 GLN A CA 1
ATOM 702 C C . GLN A 1 85 ? 16.654 8.082 -5.515 1.00 85.12 85 GLN A C 1
ATOM 704 O O . GLN A 1 85 ? 17.081 9.237 -5.457 1.00 85.12 85 GLN A O 1
ATOM 709 N N . THR A 1 86 ? 15.400 7.804 -5.874 1.00 82.62 86 THR A N 1
ATOM 710 C CA . THR A 1 86 ? 14.403 8.806 -6.277 1.00 82.62 86 THR A CA 1
ATOM 711 C C . THR A 1 86 ? 14.175 9.827 -5.167 1.00 82.62 86 THR A C 1
ATOM 713 O O . THR A 1 86 ? 14.131 11.035 -5.420 1.00 82.62 86 THR A O 1
ATOM 716 N N . PHE A 1 87 ? 14.076 9.377 -3.917 1.00 73.50 87 PHE A N 1
ATOM 717 C CA . PHE A 1 87 ? 13.821 10.276 -2.797 1.00 73.50 87 PHE A CA 1
ATOM 718 C C . PHE A 1 87 ? 15.090 10.869 -2.187 1.00 73.50 87 PHE A C 1
ATOM 720 O O . PHE A 1 87 ? 15.045 12.016 -1.753 1.00 73.50 87 PHE A O 1
ATOM 727 N N . MET A 1 88 ? 16.230 10.172 -2.209 1.00 69.25 88 MET A N 1
ATOM 728 C CA . MET A 1 88 ? 17.508 10.682 -1.695 1.00 69.25 88 MET A CA 1
ATOM 729 C C . MET A 1 88 ? 18.163 11.684 -2.652 1.00 69.25 88 MET A C 1
ATOM 731 O O . MET A 1 88 ? 18.637 12.720 -2.184 1.00 69.25 88 MET A O 1
ATOM 735 N N . LYS A 1 89 ? 18.137 11.471 -3.978 1.00 60.66 89 LYS A N 1
ATOM 736 C CA . LYS A 1 89 ? 18.701 12.426 -4.962 1.00 60.66 89 LYS A CA 1
ATOM 737 C C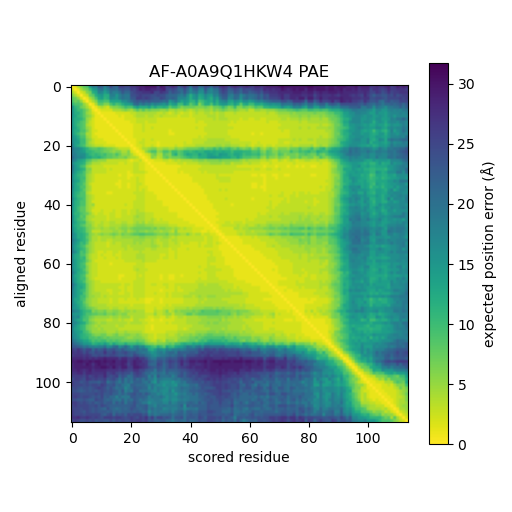 . LYS A 1 89 ? 17.996 13.787 -4.909 1.00 60.66 89 LYS A C 1
ATOM 739 O O . LYS A 1 89 ? 18.642 14.827 -4.998 1.00 60.66 89 LYS A O 1
ATOM 744 N N . ASN A 1 90 ? 16.692 13.792 -4.639 1.00 53.91 90 ASN A N 1
ATOM 745 C CA . ASN A 1 90 ? 15.907 15.015 -4.464 1.00 53.91 90 ASN A CA 1
ATOM 746 C C . ASN A 1 90 ? 16.154 15.739 -3.123 1.00 53.91 90 ASN A C 1
ATOM 748 O O . ASN A 1 90 ? 15.659 16.849 -2.936 1.00 53.91 90 ASN A O 1
ATOM 752 N N . THR A 1 91 ? 16.936 15.172 -2.192 1.00 51.22 91 THR A N 1
ATOM 753 C CA . THR A 1 91 ? 17.264 15.845 -0.919 1.00 51.22 91 THR A CA 1
ATOM 754 C C . THR A 1 91 ? 18.448 16.813 -0.987 1.00 51.22 91 THR A C 1
ATOM 756 O O . THR A 1 91 ? 18.636 17.569 -0.034 1.00 51.22 91 THR A O 1
ATOM 759 N N . HIS A 1 92 ? 19.215 16.848 -2.086 1.00 47.19 92 HIS A N 1
ATOM 760 C CA . HIS A 1 92 ? 20.334 17.791 -2.247 1.00 47.19 92 HIS A CA 1
ATOM 761 C C . HIS A 1 92 ? 19.886 19.194 -2.712 1.00 47.19 92 HIS A C 1
ATOM 763 O O . HIS A 1 92 ? 20.623 20.162 -2.548 1.00 47.19 92 HIS A O 1
ATOM 769 N N . ASN A 1 93 ? 18.659 19.340 -3.228 1.00 46.41 93 ASN A N 1
ATOM 770 C CA . ASN A 1 93 ? 18.060 20.640 -3.537 1.00 46.41 93 ASN A CA 1
ATOM 771 C C . ASN A 1 93 ? 16.989 20.974 -2.495 1.00 46.41 93 ASN A C 1
ATOM 773 O O . ASN A 1 93 ? 15.916 20.376 -2.439 1.00 46.41 93 ASN A O 1
ATOM 777 N N . SER A 1 94 ? 17.311 21.935 -1.635 1.00 49.97 94 SER A N 1
ATOM 778 C CA . SER A 1 94 ? 16.502 22.435 -0.525 1.00 49.97 94 SER A CA 1
ATOM 779 C C . SER A 1 94 ? 15.064 22.794 -0.925 1.00 49.97 94 SER A C 1
ATOM 781 O O . SER A 1 94 ? 14.795 23.922 -1.336 1.00 49.97 94 SER A O 1
ATOM 783 N N . ARG A 1 95 ? 14.136 21.834 -0.783 1.00 47.25 95 ARG A N 1
ATOM 784 C CA . ARG A 1 95 ? 12.683 22.039 -0.565 1.00 47.25 95 ARG A CA 1
ATOM 785 C C . ARG A 1 95 ? 11.903 20.772 -0.142 1.00 47.25 95 ARG A C 1
ATOM 787 O O . ARG A 1 95 ? 10.678 20.784 -0.143 1.00 47.25 95 ARG A O 1
ATOM 794 N N . ALA A 1 96 ? 12.579 19.694 0.271 1.00 45.94 96 ALA A N 1
ATOM 795 C CA . ALA A 1 96 ? 11.958 18.424 0.681 1.00 45.94 96 ALA A CA 1
ATOM 796 C C . ALA A 1 96 ? 12.104 18.146 2.193 1.00 45.94 96 ALA A C 1
ATOM 798 O O . ALA A 1 96 ? 12.638 17.120 2.612 1.00 45.94 96 ALA A O 1
ATOM 799 N N . THR A 1 97 ? 11.629 19.057 3.045 1.00 49.28 97 THR A N 1
ATOM 800 C CA . THR A 1 97 ? 11.696 18.898 4.514 1.00 49.28 97 THR A CA 1
ATOM 801 C C . THR A 1 97 ? 10.722 17.828 5.047 1.00 49.28 97 THR A C 1
ATOM 803 O O . THR A 1 97 ? 10.867 17.371 6.176 1.00 49.28 97 THR A O 1
ATOM 806 N N . ALA A 1 98 ? 9.761 17.364 4.237 1.00 53.22 98 ALA A N 1
ATOM 807 C CA . ALA A 1 98 ? 8.723 16.411 4.655 1.00 53.22 98 ALA A CA 1
ATOM 808 C C . ALA A 1 98 ? 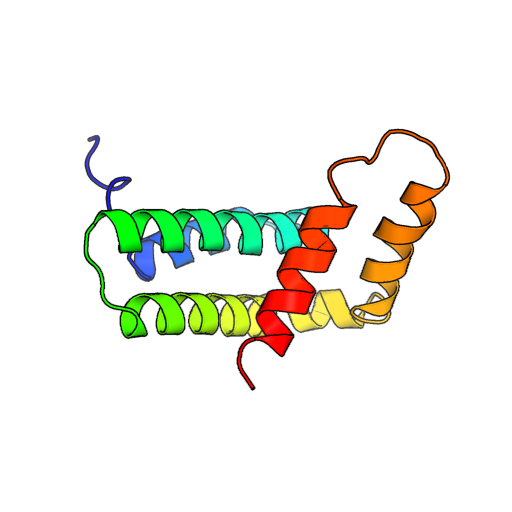9.021 14.928 4.343 1.00 53.22 98 ALA A C 1
ATOM 810 O O . ALA A 1 98 ? 8.372 14.047 4.901 1.00 53.22 98 ALA A O 1
ATOM 811 N N . ILE A 1 99 ? 10.004 14.626 3.486 1.00 53.09 99 ILE A N 1
ATOM 812 C CA . ILE A 1 99 ? 10.248 13.251 2.998 1.00 53.09 99 ILE A CA 1
ATOM 813 C C . ILE A 1 99 ? 11.109 12.445 3.983 1.00 53.09 99 ILE A C 1
ATOM 815 O O . ILE A 1 99 ? 10.843 11.270 4.234 1.00 53.09 99 ILE A O 1
ATOM 819 N N . LYS A 1 100 ? 12.092 13.094 4.622 1.00 44.97 100 LYS A N 1
ATOM 820 C CA . LYS A 1 100 ? 12.963 12.470 5.633 1.00 44.97 100 LYS A CA 1
ATOM 821 C C . LYS A 1 100 ? 12.193 11.811 6.794 1.00 44.97 100 LYS A C 1
ATOM 823 O O . LYS A 1 100 ? 12.491 10.656 7.086 1.00 44.97 100 LYS A O 1
ATOM 828 N N . PRO A 1 101 ? 11.186 12.445 7.431 1.00 53.81 101 PRO A N 1
ATOM 829 C CA . PRO A 1 101 ? 10.433 11.783 8.496 1.00 53.81 101 PRO A CA 1
ATOM 830 C C . PRO A 1 101 ? 9.531 10.642 7.997 1.00 53.81 101 PRO A C 1
ATOM 832 O O . PRO A 1 101 ? 9.247 9.741 8.779 1.00 53.81 101 PRO A O 1
ATOM 835 N N . MET A 1 102 ? 9.098 10.628 6.726 1.00 57.81 102 MET A N 1
ATOM 836 C CA . MET A 1 102 ? 8.286 9.525 6.184 1.00 57.81 102 MET A CA 1
ATOM 837 C C . MET A 1 102 ? 9.107 8.255 5.964 1.00 57.81 102 MET A C 1
ATOM 839 O O . MET A 1 102 ? 8.689 7.194 6.415 1.00 57.81 102 MET A O 1
ATOM 843 N N . VAL A 1 103 ? 10.288 8.355 5.346 1.00 58.88 103 VAL A N 1
ATOM 844 C CA . VAL A 1 103 ? 11.174 7.190 5.152 1.00 58.88 103 VAL A CA 1
ATOM 845 C C . VAL A 1 103 ? 11.647 6.645 6.503 1.00 58.88 103 VAL A C 1
ATOM 847 O O . VAL A 1 103 ? 11.608 5.439 6.727 1.00 58.88 103 VAL A O 1
ATOM 850 N N . ILE A 1 104 ? 11.985 7.526 7.453 1.00 57.41 104 ILE A N 1
ATOM 851 C CA . ILE A 1 104 ? 12.325 7.124 8.827 1.00 57.41 104 ILE A CA 1
ATOM 852 C C . ILE A 1 104 ? 11.131 6.453 9.521 1.00 57.41 104 ILE A C 1
ATOM 854 O O . ILE A 1 104 ? 11.327 5.464 10.221 1.00 57.41 104 ILE A O 1
ATOM 858 N N . ALA A 1 105 ? 9.896 6.927 9.321 1.00 55.03 105 ALA A N 1
ATOM 859 C CA . ALA A 1 105 ? 8.710 6.292 9.896 1.00 55.03 105 ALA A CA 1
ATOM 860 C C . ALA A 1 105 ? 8.458 4.892 9.310 1.00 55.03 105 ALA A C 1
ATOM 862 O O . ALA A 1 105 ? 8.137 3.981 10.062 1.00 55.03 105 ALA A O 1
ATOM 863 N N . VAL A 1 106 ? 8.655 4.692 8.003 1.00 58.50 106 VAL A N 1
ATOM 864 C CA . VAL A 1 106 ? 8.523 3.366 7.371 1.00 58.50 106 VAL A CA 1
ATOM 865 C C . VAL A 1 106 ? 9.602 2.409 7.891 1.00 58.50 106 VAL A C 1
ATOM 867 O O . VAL A 1 106 ? 9.284 1.314 8.341 1.00 58.50 106 VAL A O 1
ATOM 870 N N . VAL A 1 107 ? 10.864 2.846 7.939 1.00 58.19 107 VAL A N 1
ATOM 871 C CA . VAL A 1 107 ? 11.986 2.017 8.421 1.00 58.19 107 VAL A CA 1
ATOM 872 C C . VAL A 1 107 ? 11.875 1.703 9.920 1.00 58.19 107 VAL A C 1
ATOM 874 O O . VAL A 1 107 ? 12.154 0.579 10.338 1.00 58.19 107 VAL A O 1
ATOM 877 N N . THR A 1 108 ? 11.428 2.653 10.747 1.00 50.09 108 THR A N 1
ATOM 878 C CA . THR A 1 108 ? 11.195 2.395 12.182 1.00 50.09 108 THR A CA 1
ATOM 879 C C . THR A 1 108 ? 10.000 1.476 12.420 1.00 50.09 108 THR A C 1
ATOM 881 O O . THR A 1 108 ? 10.042 0.691 13.362 1.00 50.09 108 THR A O 1
ATOM 884 N N . MET A 1 109 ? 8.977 1.492 11.558 1.00 50.72 109 MET A N 1
ATOM 885 C CA . MET A 1 109 ? 7.886 0.517 11.628 1.00 50.72 109 MET A CA 1
ATOM 886 C C . MET A 1 109 ? 8.349 -0.907 11.295 1.00 50.72 109 MET A C 1
ATOM 888 O O . MET A 1 109 ? 7.883 -1.830 11.945 1.00 50.72 109 MET A O 1
ATOM 892 N N . THR A 1 110 ? 9.306 -1.111 10.387 1.00 48.41 110 THR A N 1
ATOM 893 C CA . THR A 1 110 ? 9.859 -2.454 10.121 1.00 48.41 110 THR A CA 1
ATOM 894 C C . THR A 1 110 ? 10.749 -2.966 11.263 1.00 48.41 110 THR A C 1
ATOM 896 O O . THR A 1 110 ? 10.775 -4.162 11.540 1.00 48.41 110 THR A O 1
ATOM 899 N N . LEU A 1 111 ? 11.472 -2.077 11.956 1.00 41.16 111 LEU A N 1
ATOM 900 C CA . LEU A 1 111 ? 12.387 -2.456 13.043 1.00 41.16 111 LEU A CA 1
ATOM 901 C C . LEU A 1 111 ? 11.714 -2.581 14.419 1.00 41.16 111 LEU A C 1
ATOM 903 O O . LEU A 1 111 ? 12.212 -3.319 15.260 1.00 41.16 111 LEU A O 1
ATOM 907 N N . ALA A 1 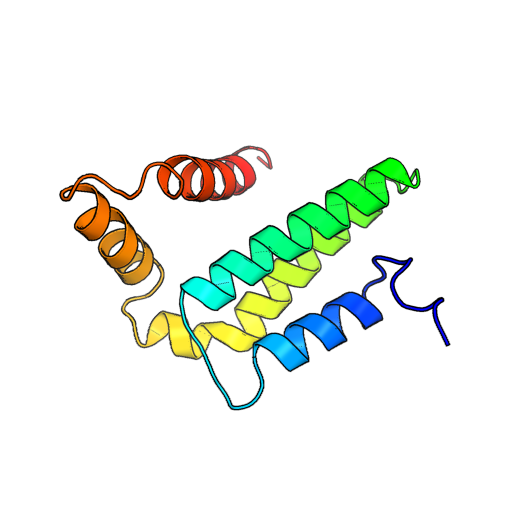112 ? 10.591 -1.899 14.659 1.00 41.38 112 ALA A N 1
ATOM 908 C CA . ALA A 1 112 ? 9.871 -1.954 15.937 1.00 41.38 112 ALA A CA 1
ATOM 909 C C . ALA A 1 112 ? 9.003 -3.217 16.128 1.00 41.38 112 ALA A C 1
ATOM 911 O O . ALA A 1 112 ? 8.363 -3.355 17.168 1.00 41.38 112 ALA A O 1
ATOM 912 N N . TYR A 1 113 ? 8.966 -4.117 15.139 1.00 40.41 113 TYR A N 1
ATOM 913 C CA . TYR A 1 113 ? 8.235 -5.392 15.179 1.00 40.41 113 TYR A CA 1
ATOM 914 C C . TYR A 1 113 ? 9.152 -6.625 15.324 1.00 40.41 113 TYR A C 1
ATOM 916 O O . TYR A 1 113 ? 8.708 -7.746 15.082 1.00 40.41 113 TYR A O 1
ATOM 924 N N . LYS A 1 114 ? 10.416 -6.438 15.731 1.00 38.59 114 LYS A N 1
ATOM 925 C CA . LYS A 1 114 ? 11.311 -7.523 16.168 1.00 38.59 114 LYS A CA 1
ATOM 926 C C . LYS A 1 114 ? 11.489 -7.536 17.679 1.00 38.59 114 LYS A C 1
ATOM 928 O O . LYS A 1 114 ? 11.593 -6.434 18.260 1.00 38.59 114 LYS A O 1
#

Mean predicted aligned error: 10.24 Å

Foldseek 3Di:
DPPPVLALDPVVLVVVLCVLCPPNPDDPVSLLVNVVVLVVNLVSCVVVVHDPVVSVVSVVSSVVVCCVRPVVVQVVQVHCVNVCCVLVVVVVDPDPPPVVVSVVVVVVVVVVVD

pLDDT: mean 77.14, std 18.58, range [33.84, 94.12]

InterPro domains:
  IPR002475 Bcl2-like [PS50062] (1-82)
  IPR026298 Bcl-2 family [PTHR11256] (11-96)
  IPR036834 Bcl-2-like superfamily [G3DSA:1.10.437.10] (1-112)
  IPR036834 Bcl-2-like superfamily [SSF56854] (6-87)
  IPR046371 Bcl-2, Bcl-2 homology region 1-3 [PF00452] (6-80)

Nearest PDB structures (foldseek):
  5w63-assembly1_A  TM=7.245E-01  e=2.662E-03  Ictalurus punctatus

Organism: Holothuria leucospilota (NCBI:txid206669)

Radius of gyration: 15.44 Å; Cα contacts (8 Å, |Δi|>4): 40; chains: 1; bounding box: 46×31×36 Å

Secondary structure (DSSP, 8-state):
---GGG---HHHHHHHHHHHTGGG---HHHHHHHHHHHHHHHHHHHHTT--HHHHHHHHHHHHHHHHHHHHHHHHTTTTHHHHHHHHHHTTSSS--TTHHHHHHHHHHHHHTT-

Solvent-accessible surface area (backbone atoms only — not comparable to full-atom values): 6823 Å² total; per-residue (Å²): 142,88,72,77,88,78,57,78,46,72,67,59,49,47,56,52,50,53,62,65,47,46,96,72,58,80,46,73,67,55,57,52,48,49,57,54,50,50,51,52,39,44,52,52,39,48,78,71,68,50,56,70,64,66,46,49,54,51,54,50,52,52,50,52,49,46,50,78,72,37,42,73,66,36,56,77,42,71,35,71,56,44,55,51,47,62,58,53,65,52,59,78,56,94,78,56,83,72,53,62,63,50,57,50,50,54,55,48,58,68,58,72,76,111

Sequence (114 aa):
MVNHVRQCDKETIKATLDAMFEDGLYSWGIIVMTYVFIRKCAQRSREQGKDKDTIEQLAQFVGEYVEDRCTQWIEQREGWDDFCQTFMKNTHNSRATAIKPMVIAVVTMTLAYK